Protein AF-A0A928L0E9-F1 (afdb_monomer_lite)

Foldseek 3Di:
DDPDPVCVPPVVVVVVVVVVVVVVVVVVVVVVVVVVVVVVVVVVVVVVVVVVVVVVVCCVVPDPVDDDPVNVVQFWPDKDKDDWDCPVVWTKIKIWTQTPPRPDIDIDIDTPVVVVVVVVVVVVVVVVVVVVD

Structure (mmCIF, N/CA/C/O backbone):
data_AF-A0A928L0E9-F1
#
_entry.id   AF-A0A928L0E9-F1
#
loop_
_atom_site.group_PDB
_atom_site.id
_atom_site.type_symbol
_atom_site.label_atom_id
_atom_site.label_alt_id
_atom_site.label_comp_id
_atom_site.label_asym_id
_atom_site.label_entity_id
_atom_site.label_seq_id
_atom_site.pdbx_PDB_ins_code
_atom_site.Cartn_x
_atom_site.Cartn_y
_atom_site.Cartn_z
_atom_site.occupancy
_atom_site.B_iso_or_equiv
_atom_site.auth_seq_id
_atom_site.auth_comp_id
_atom_site.auth_asym_id
_atom_site.auth_atom_id
_atom_site.pdbx_PDB_model_num
ATOM 1 N N . MET A 1 1 ? -69.795 32.267 48.585 1.00 45.81 1 MET A N 1
ATOM 2 C CA . MET A 1 1 ? -68.353 32.182 48.289 1.00 45.81 1 MET A CA 1
ATOM 3 C C . MET A 1 1 ? -68.000 30.714 48.300 1.00 45.81 1 MET A C 1
ATOM 5 O O . MET A 1 1 ? -67.835 30.118 49.352 1.00 45.81 1 MET A O 1
ATOM 9 N N . LEU A 1 2 ? -68.120 30.114 47.124 1.00 53.31 2 LEU A N 1
ATOM 10 C CA . LEU A 1 2 ? -67.993 28.690 46.862 1.00 53.31 2 LEU A CA 1
ATOM 11 C C . LEU A 1 2 ? -66.869 28.592 45.824 1.00 53.31 2 LEU A C 1
ATOM 13 O O . LEU A 1 2 ? -66.947 29.298 44.819 1.00 53.31 2 LEU A O 1
ATOM 17 N N . SER A 1 3 ? -65.899 27.702 46.048 1.00 48.59 3 SER A N 1
ATOM 18 C CA . SER A 1 3 ? -64.920 27.217 45.050 1.00 48.59 3 SER A CA 1
ATOM 19 C C . SER A 1 3 ? -63.557 27.923 44.899 1.00 48.59 3 SER A C 1
ATOM 21 O O . SER A 1 3 ? -63.018 27.894 43.800 1.00 48.59 3 SER A O 1
ATOM 23 N N . GLU A 1 4 ? -62.938 28.462 45.957 1.00 45.09 4 GLU A N 1
ATOM 24 C CA . GLU A 1 4 ? -61.504 28.852 45.889 1.00 45.09 4 GLU A CA 1
ATOM 25 C C . GLU A 1 4 ? -60.598 28.077 46.867 1.00 45.09 4 GLU A C 1
ATOM 27 O O . GLU A 1 4 ? -59.514 27.643 46.480 1.00 45.09 4 GLU A O 1
ATOM 32 N N . ASP A 1 5 ? -61.068 27.739 48.072 1.00 51.41 5 ASP A N 1
ATOM 33 C CA . ASP A 1 5 ? -60.160 27.196 49.102 1.00 51.41 5 ASP A CA 1
ATOM 34 C C . ASP A 1 5 ? -59.948 25.671 49.088 1.00 51.41 5 ASP A C 1
ATOM 36 O O . ASP A 1 5 ? -58.966 25.182 49.639 1.00 51.41 5 ASP A O 1
ATOM 40 N N . ASN A 1 6 ? -60.801 24.884 48.420 1.00 48.34 6 ASN A N 1
ATOM 41 C CA . ASN A 1 6 ? -60.626 23.418 48.344 1.00 48.34 6 ASN A CA 1
ATOM 42 C C . ASN A 1 6 ? -59.872 22.955 47.080 1.00 48.34 6 ASN A C 1
ATOM 44 O O . ASN A 1 6 ? -59.666 21.761 46.876 1.00 48.34 6 ASN A O 1
ATOM 48 N N . VAL A 1 7 ? -59.488 23.903 46.219 1.00 50.72 7 VAL A N 1
ATOM 49 C CA . VAL A 1 7 ? -58.819 23.654 44.932 1.00 50.72 7 VAL A CA 1
ATOM 50 C C . VAL A 1 7 ? -57.301 23.791 45.076 1.00 50.72 7 VAL A C 1
ATOM 52 O O . VAL A 1 7 ? -56.568 23.035 44.454 1.00 50.72 7 VAL A O 1
ATOM 55 N N . SER A 1 8 ? -56.818 24.691 45.940 1.00 54.62 8 SER A N 1
ATOM 56 C CA . SER A 1 8 ? -55.383 24.988 46.073 1.00 54.62 8 SER A CA 1
ATOM 57 C C . SER A 1 8 ? -54.578 23.849 46.726 1.00 54.62 8 SER A C 1
ATOM 59 O O . SER A 1 8 ? -53.540 23.451 46.205 1.00 54.62 8 SER A O 1
ATOM 61 N N . GLY A 1 9 ? -55.082 23.257 47.817 1.00 55.44 9 GLY A N 1
ATOM 62 C CA . GLY A 1 9 ? -54.362 22.210 48.564 1.00 55.44 9 GLY A CA 1
ATOM 63 C C . GLY A 1 9 ? -54.460 20.807 47.953 1.00 55.44 9 GLY A C 1
ATOM 64 O O . GLY A 1 9 ? -53.451 20.140 47.768 1.00 55.44 9 GLY A O 1
ATOM 65 N N . LYS A 1 10 ? -55.662 20.362 47.563 1.00 58.50 10 LYS A N 1
ATOM 66 C CA . LYS A 1 10 ? -55.868 18.993 47.046 1.00 58.50 10 LYS A CA 1
ATOM 67 C C . LYS A 1 10 ? -55.290 18.768 45.651 1.00 58.50 10 LYS A C 1
ATOM 69 O O . LYS A 1 10 ? -54.728 17.710 45.398 1.00 58.50 10 LYS A O 1
ATOM 74 N N . ILE A 1 11 ? -55.373 19.768 44.766 1.00 53.25 11 ILE A N 1
ATOM 75 C CA . ILE A 1 11 ? -54.711 19.698 43.454 1.00 53.25 11 ILE A CA 1
ATOM 76 C C . ILE A 1 11 ? -53.191 19.751 43.622 1.00 53.25 11 ILE A C 1
ATOM 78 O O . ILE A 1 11 ? -52.485 19.158 42.813 1.00 53.25 11 ILE A O 1
ATOM 82 N N . SER A 1 12 ? -52.675 20.446 44.641 1.00 66.56 12 SER A N 1
ATOM 83 C CA . SER A 1 12 ? -51.241 20.450 44.945 1.00 66.56 12 SER A CA 1
ATOM 84 C C . SER A 1 12 ? -50.764 19.062 45.368 1.00 66.56 12 SER A C 1
ATOM 86 O O . SER A 1 12 ? -49.774 18.587 44.822 1.00 66.56 12 SER A O 1
ATOM 88 N N . ASP A 1 13 ? -51.488 18.385 46.260 1.00 66.81 13 ASP A N 1
ATOM 89 C CA . ASP A 1 13 ? -51.113 17.049 46.738 1.00 66.81 13 ASP A CA 1
ATOM 90 C C . ASP A 1 13 ? -51.250 15.979 45.644 1.00 66.81 13 ASP A C 1
ATOM 92 O O . ASP A 1 13 ? -50.312 15.215 45.421 1.00 66.81 13 ASP A O 1
ATOM 96 N N . GLU A 1 14 ? -52.351 15.969 44.880 1.00 69.88 14 GLU A N 1
ATOM 97 C CA . GLU A 1 14 ? -52.500 15.062 43.729 1.00 69.88 14 GLU A CA 1
ATOM 98 C C . GLU A 1 14 ? -51.433 15.323 42.658 1.00 69.88 14 GLU A C 1
ATOM 100 O O . GLU A 1 14 ? -50.873 14.380 42.093 1.00 69.88 14 GLU A O 1
ATOM 105 N N . ARG A 1 15 ? -51.100 16.594 42.381 1.00 65.56 15 ARG A N 1
ATOM 106 C CA . ARG A 1 15 ? -50.021 16.921 41.438 1.00 65.56 15 ARG A CA 1
ATOM 107 C C . ARG A 1 15 ? -48.651 16.541 41.978 1.00 65.56 15 ARG A C 1
ATOM 109 O O . ARG A 1 15 ? -47.830 16.083 41.191 1.00 65.56 15 ARG A O 1
ATOM 116 N N . PHE A 1 16 ? -48.401 16.689 43.274 1.00 72.12 16 PHE A N 1
ATOM 117 C CA . PHE A 1 16 ? -47.146 16.287 43.904 1.00 72.12 16 PHE A CA 1
ATOM 118 C C . PHE A 1 16 ? -46.970 14.766 43.890 1.00 72.12 16 PHE A C 1
ATOM 120 O O . PHE A 1 16 ? -45.882 14.272 43.592 1.00 72.12 16 PHE A O 1
ATOM 127 N N . GLU A 1 17 ? -48.042 14.015 44.140 1.00 74.81 17 GLU A N 1
ATOM 128 C CA . GLU A 1 17 ? -48.030 12.555 44.095 1.00 74.81 17 GLU A CA 1
ATOM 129 C C . GLU A 1 17 ? -47.877 12.039 42.657 1.00 74.81 17 GLU A C 1
ATOM 131 O O . GLU A 1 17 ? -47.085 11.131 42.403 1.00 74.81 17 GLU A O 1
ATOM 136 N N . MET A 1 18 ? -48.572 12.652 41.692 1.00 75.62 18 MET A N 1
ATOM 137 C CA . MET A 1 18 ? -48.424 12.321 40.273 1.00 75.62 18 MET A CA 1
ATOM 138 C C . MET A 1 18 ? -47.018 12.652 39.761 1.00 75.62 18 MET A C 1
ATOM 140 O O . MET A 1 18 ? -46.403 11.830 39.086 1.00 75.62 18 MET A O 1
ATOM 144 N N . MET A 1 19 ? -46.481 13.826 40.108 1.00 71.19 19 MET A N 1
ATOM 145 C CA . MET A 1 19 ? -45.109 14.197 39.760 1.00 71.19 19 MET A CA 1
ATOM 146 C C . MET A 1 19 ? -44.102 13.255 40.418 1.00 71.19 19 MET A C 1
ATOM 148 O O . MET A 1 19 ? -43.211 12.784 39.725 1.00 71.19 19 MET A O 1
ATOM 152 N N . SER A 1 20 ? -44.261 12.910 41.699 1.00 74.81 20 SER A N 1
ATOM 153 C CA . SER A 1 20 ? -43.365 11.965 42.383 1.00 74.81 20 SER A CA 1
ATOM 154 C C . SER A 1 20 ? -43.385 10.583 41.736 1.00 74.81 20 SER A C 1
ATOM 156 O O . SER A 1 20 ? -42.324 10.025 41.483 1.00 74.81 20 SER A O 1
ATOM 158 N N . LYS A 1 21 ? -44.564 10.057 41.381 1.00 79.06 21 LYS A N 1
ATOM 159 C CA . LYS A 1 21 ? -44.678 8.773 40.669 1.00 79.06 21 LYS A CA 1
ATOM 160 C C . LYS A 1 21 ? -44.012 8.816 39.295 1.00 79.06 21 LYS A C 1
ATOM 162 O O . LYS A 1 21 ? -43.319 7.871 38.930 1.00 79.06 21 LYS A O 1
ATOM 167 N N . ASN A 1 22 ? -44.187 9.910 38.556 1.00 72.38 22 ASN A N 1
ATOM 168 C CA . ASN A 1 22 ? -43.542 10.090 37.257 1.00 72.38 22 ASN A CA 1
ATOM 169 C C . ASN A 1 22 ? -42.017 10.203 37.399 1.00 72.38 22 ASN A C 1
ATOM 171 O O . ASN A 1 22 ? -41.295 9.560 36.646 1.00 72.38 22 ASN A O 1
ATOM 175 N N . TYR A 1 23 ? -41.526 10.939 38.400 1.00 69.25 23 TYR A N 1
ATOM 176 C CA . TYR A 1 23 ? -40.096 11.053 38.695 1.00 69.25 23 TYR A CA 1
ATOM 177 C C . TYR A 1 23 ? -39.48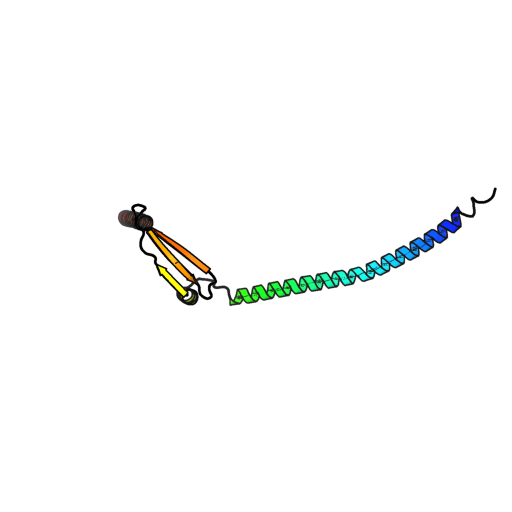0 9.727 39.153 1.00 69.25 23 TYR A C 1
ATOM 179 O O .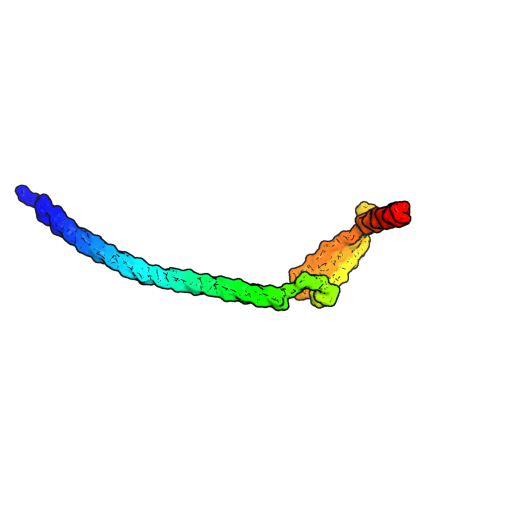 TYR A 1 23 ? -38.362 9.405 38.757 1.00 69.25 23 TYR A O 1
ATOM 187 N N . GLU A 1 24 ? -40.182 8.940 39.969 1.00 76.69 24 GLU A N 1
ATOM 188 C CA . GLU A 1 24 ? -39.726 7.607 40.376 1.00 76.69 24 GLU A CA 1
ATOM 189 C C . GLU A 1 24 ? -39.690 6.633 39.194 1.00 76.69 24 GLU A C 1
ATOM 191 O O . GLU A 1 24 ? -38.740 5.856 39.070 1.00 76.69 24 GLU A O 1
ATOM 196 N N . ALA A 1 25 ? -40.688 6.690 38.307 1.00 81.12 25 ALA A N 1
ATOM 197 C CA . ALA A 1 25 ? -40.710 5.898 37.081 1.00 81.12 25 ALA A CA 1
ATOM 198 C C . ALA A 1 25 ? -39.548 6.278 36.152 1.00 81.12 25 ALA A C 1
ATOM 200 O O . ALA A 1 25 ? -38.791 5.402 35.737 1.00 81.12 25 ALA A O 1
ATOM 201 N N . GLU A 1 26 ? -39.341 7.573 35.918 1.00 67.62 26 GLU A N 1
ATOM 202 C CA . GLU A 1 26 ? -38.251 8.090 35.089 1.00 67.62 26 GLU A CA 1
ATOM 203 C C . GLU A 1 26 ? -36.878 7.744 35.690 1.00 67.62 26 GLU A C 1
ATOM 205 O O . GLU A 1 26 ? -35.992 7.260 34.991 1.00 67.62 26 GLU A O 1
ATOM 210 N N . GLN A 1 27 ? -36.694 7.868 37.011 1.00 68.56 27 GLN A N 1
ATOM 211 C CA . GLN A 1 27 ? -35.462 7.421 37.673 1.00 68.56 27 GLN A CA 1
ATOM 212 C C . GLN A 1 27 ? -35.229 5.917 37.533 1.00 68.56 27 GLN A C 1
ATOM 214 O O . GLN A 1 27 ? -34.079 5.483 37.422 1.00 68.56 27 GLN A O 1
ATOM 219 N N . LYS A 1 28 ? -36.288 5.109 37.581 1.00 79.44 28 LYS A N 1
ATOM 220 C CA . LYS A 1 28 ? -36.185 3.658 37.436 1.00 79.44 28 LYS A CA 1
ATOM 221 C C . LYS A 1 28 ? -35.798 3.272 36.010 1.00 79.44 28 LYS A C 1
ATOM 223 O O . LYS A 1 28 ? -34.901 2.447 35.853 1.00 79.44 28 LYS A O 1
ATOM 228 N N . GLU A 1 29 ? -36.403 3.897 35.006 1.00 74.56 29 GLU A N 1
ATOM 229 C CA . GLU A 1 29 ? -36.045 3.712 33.595 1.00 74.56 29 GLU A CA 1
ATOM 230 C C . GLU A 1 29 ? -34.603 4.155 33.327 1.00 74.56 29 GLU A C 1
ATOM 232 O O . GLU A 1 29 ? -33.809 3.393 32.779 1.00 74.56 29 GLU A O 1
ATOM 237 N N . LEU A 1 30 ? -34.205 5.333 33.815 1.00 67.62 30 LEU A N 1
ATOM 238 C CA . LEU A 1 30 ? -32.834 5.831 33.671 1.00 67.62 30 LEU A CA 1
ATOM 239 C C . LEU A 1 30 ? -31.806 4.890 34.316 1.00 67.62 30 LEU A C 1
ATOM 241 O O . LEU A 1 30 ? -30.756 4.624 33.731 1.00 67.62 30 LEU A O 1
ATOM 245 N N . ARG A 1 31 ? -32.108 4.328 35.493 1.00 73.94 31 ARG A N 1
ATOM 246 C CA . ARG A 1 31 ? -31.238 3.342 36.161 1.00 73.94 31 ARG A CA 1
ATOM 247 C C . ARG A 1 31 ? -31.120 2.021 35.400 1.00 73.94 31 ARG A C 1
ATOM 249 O O . ARG A 1 31 ? -30.140 1.315 35.617 1.00 73.94 31 ARG A O 1
ATOM 256 N N . GLN A 1 32 ? -32.085 1.682 34.546 1.00 77.00 32 GLN A N 1
ATOM 257 C CA . GLN A 1 32 ? -32.036 0.493 33.688 1.00 77.00 32 GLN A CA 1
ATOM 258 C C . GLN A 1 32 ? -31.289 0.760 32.376 1.00 77.00 32 GLN A C 1
ATOM 260 O O . GLN A 1 32 ? -30.516 -0.083 31.937 1.00 77.00 32 GLN A O 1
ATOM 265 N N . ILE A 1 33 ? -31.433 1.955 31.804 1.00 67.88 33 ILE A N 1
ATOM 266 C CA . ILE A 1 33 ? -30.803 2.327 30.529 1.00 67.88 33 ILE A CA 1
ATOM 267 C C . ILE A 1 33 ? -29.285 2.539 30.675 1.00 67.88 33 ILE A C 1
ATOM 269 O O . ILE A 1 33 ? -28.521 2.199 29.774 1.00 67.88 33 ILE A O 1
ATOM 273 N N . ILE A 1 34 ? -28.820 3.070 31.813 1.00 68.44 34 ILE A N 1
ATOM 274 C CA . ILE A 1 34 ? -27.385 3.292 32.075 1.00 68.44 34 ILE A CA 1
ATOM 275 C C . ILE A 1 34 ? -26.545 2.007 31.931 1.00 68.44 34 ILE A C 1
ATOM 277 O O . ILE A 1 34 ? -25.593 2.030 31.151 1.00 68.44 34 ILE A O 1
ATOM 281 N N . PRO A 1 35 ? -26.849 0.888 32.620 1.00 74.56 35 PRO A N 1
ATOM 282 C CA . PRO A 1 35 ? -26.053 -0.330 32.489 1.00 74.56 35 PRO A CA 1
ATOM 283 C C . PRO A 1 35 ? -26.144 -0.950 31.090 1.00 74.56 35 PRO A C 1
ATOM 285 O O . PRO A 1 35 ? -25.146 -1.487 30.618 1.00 74.56 35 PRO A O 1
ATOM 288 N N . GLU A 1 36 ? -27.284 -0.842 30.402 1.00 73.38 36 GLU A N 1
ATOM 289 C CA . GLU A 1 36 ? -27.435 -1.324 29.022 1.00 73.38 36 GLU A CA 1
ATOM 290 C C . GLU A 1 36 ? -26.534 -0.552 28.046 1.00 73.38 36 GLU A C 1
ATOM 292 O O . GLU A 1 36 ? -25.828 -1.154 27.234 1.00 73.38 36 GLU A O 1
ATOM 297 N N . LEU A 1 37 ? -26.496 0.780 28.156 1.00 63.03 37 LEU A N 1
ATOM 298 C CA . LEU A 1 37 ? -25.617 1.623 27.344 1.00 63.03 37 LEU A CA 1
ATOM 299 C C . LEU A 1 37 ? -24.139 1.407 27.685 1.00 63.03 37 LEU A C 1
ATOM 301 O O . LEU A 1 37 ? -23.314 1.348 26.774 1.00 63.03 37 LEU A O 1
ATOM 305 N N . SER A 1 38 ? -23.795 1.245 28.967 1.00 66.75 38 SER A N 1
ATOM 306 C CA . SER A 1 38 ? -22.429 0.909 29.384 1.00 66.75 38 SER A CA 1
ATOM 307 C C . SER A 1 38 ? -21.979 -0.435 28.813 1.00 66.75 38 SER A C 1
ATOM 309 O O . SER A 1 38 ? -20.901 -0.507 28.234 1.00 66.75 38 SER A O 1
ATOM 311 N N . GLN A 1 39 ? -22.822 -1.469 28.876 1.00 79.44 39 GLN A N 1
ATOM 312 C CA . GLN A 1 39 ? -22.525 -2.776 28.278 1.00 79.44 39 GLN A CA 1
ATOM 313 C C . GLN A 1 39 ? -22.375 -2.697 26.757 1.00 79.44 39 GLN A C 1
ATOM 315 O O . GLN A 1 39 ? -21.506 -3.353 26.186 1.00 79.44 39 GLN A O 1
ATOM 320 N N . PHE A 1 40 ? -23.196 -1.885 26.088 1.00 67.00 40 PHE A N 1
ATOM 321 C CA . PHE A 1 40 ? -23.079 -1.663 24.650 1.00 67.00 40 PHE A CA 1
ATOM 322 C C . PHE A 1 40 ? -21.761 -0.966 24.276 1.00 67.00 40 PHE A C 1
ATOM 324 O O . PHE A 1 40 ? -21.104 -1.376 23.316 1.00 67.00 40 PHE A O 1
ATOM 331 N N . ILE A 1 41 ? -21.353 0.054 25.041 1.00 67.38 41 ILE A N 1
ATOM 332 C CA . ILE A 1 41 ? -20.075 0.756 24.854 1.00 67.38 41 ILE A CA 1
ATOM 333 C C . ILE A 1 41 ? -18.909 -0.202 25.101 1.00 67.38 41 ILE A C 1
ATOM 335 O O . ILE A 1 41 ? -18.065 -0.341 24.221 1.00 67.38 41 ILE A O 1
ATOM 339 N N . GLU A 1 42 ? -18.899 -0.921 26.224 1.00 76.50 42 GLU A N 1
ATOM 340 C CA . GLU A 1 42 ? -17.847 -1.889 26.560 1.00 76.50 42 GLU A CA 1
ATOM 341 C C . GLU A 1 42 ? -17.725 -2.985 25.494 1.00 76.50 42 GLU A C 1
ATOM 343 O O . GLU A 1 42 ? -16.628 -3.278 25.024 1.00 76.50 42 GLU A O 1
ATOM 348 N N . ALA A 1 43 ? -18.845 -3.552 25.035 1.00 70.31 43 ALA A N 1
ATOM 349 C CA . ALA A 1 43 ? -18.839 -4.554 23.972 1.00 70.31 43 ALA A CA 1
ATOM 350 C C . ALA A 1 43 ? -18.324 -3.988 22.635 1.00 70.31 43 ALA A C 1
ATOM 352 O O . ALA A 1 43 ? -17.611 -4.673 21.896 1.00 70.31 43 ALA A O 1
ATOM 353 N N . SER A 1 44 ? -18.666 -2.737 22.316 1.00 57.16 44 SER A N 1
ATOM 354 C CA . SER A 1 44 ? -18.188 -2.041 21.118 1.00 57.16 44 SER A CA 1
ATOM 355 C C . SER A 1 44 ? -16.689 -1.718 21.196 1.00 57.16 44 SER A C 1
ATOM 357 O O . SER A 1 44 ? -15.960 -1.910 20.219 1.00 57.16 44 SER A O 1
ATOM 359 N N . GLU A 1 45 ? -16.200 -1.271 22.352 1.00 71.75 45 GLU A N 1
ATOM 360 C CA . GLU A 1 45 ? -14.782 -1.002 22.607 1.00 71.75 45 GLU A CA 1
ATOM 361 C C . GLU A 1 45 ? -13.950 -2.284 22.578 1.00 71.75 45 GLU A C 1
ATOM 363 O O . GLU A 1 45 ? -12.914 -2.321 21.911 1.00 71.75 45 GLU A O 1
ATOM 368 N N . GLN A 1 46 ? -14.441 -3.360 23.197 1.00 70.31 46 GLN A N 1
ATOM 369 C CA . GLN A 1 46 ? -13.805 -4.675 23.171 1.00 70.31 46 GLN A CA 1
ATOM 370 C C . GLN A 1 46 ? -13.685 -5.200 21.733 1.00 70.31 46 GLN A C 1
ATOM 372 O O . GLN A 1 46 ? -12.605 -5.597 21.301 1.00 70.31 46 GLN A 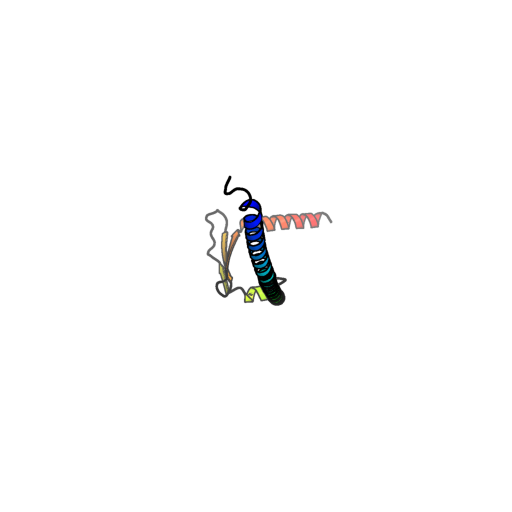O 1
ATOM 377 N N . LYS A 1 47 ? -14.756 -5.102 20.935 1.00 57.91 47 LYS A N 1
ATOM 378 C CA . LYS A 1 47 ? -14.745 -5.502 19.519 1.00 57.91 47 LYS A CA 1
ATOM 379 C C . LYS A 1 47 ? -13.757 -4.683 18.678 1.00 57.91 47 LYS A C 1
ATOM 381 O O . LYS A 1 47 ? -13.105 -5.227 17.781 1.00 57.91 47 LYS A O 1
ATOM 386 N N . ASN A 1 48 ? -13.626 -3.385 18.955 1.00 61.78 48 ASN A N 1
ATOM 387 C CA . ASN A 1 48 ? -12.629 -2.531 18.305 1.00 61.78 48 ASN A CA 1
ATOM 388 C C . ASN A 1 48 ? -11.198 -2.902 18.721 1.00 61.78 48 ASN A C 1
ATOM 390 O O . ASN A 1 48 ? -10.316 -2.961 17.862 1.00 61.78 48 ASN A O 1
ATOM 394 N N . ALA A 1 49 ? -10.968 -3.196 20.003 1.00 62.56 49 ALA A N 1
ATOM 395 C CA . ALA A 1 49 ? -9.676 -3.645 20.512 1.00 62.56 49 ALA A CA 1
ATOM 396 C C . ALA A 1 49 ? -9.259 -4.989 19.891 1.00 62.56 49 ALA A C 1
ATOM 398 O O . ALA A 1 49 ? -8.133 -5.113 19.406 1.00 62.56 49 ALA A O 1
ATOM 399 N N . ASP A 1 50 ? -10.179 -5.950 19.804 1.00 66.69 50 ASP A N 1
ATOM 400 C CA . ASP A 1 50 ? -9.947 -7.258 19.185 1.00 66.69 50 ASP A CA 1
ATOM 401 C C . ASP A 1 50 ? -9.631 -7.122 17.684 1.00 66.69 50 ASP A C 1
ATOM 403 O O . ASP A 1 50 ? -8.723 -7.772 17.159 1.00 66.69 50 ASP A O 1
ATOM 407 N N . THR A 1 51 ? -10.313 -6.203 16.990 1.00 46.91 51 THR A N 1
ATOM 408 C CA . THR A 1 51 ? -10.042 -5.889 15.576 1.00 46.91 51 THR A CA 1
ATOM 409 C C . THR A 1 51 ? -8.660 -5.254 15.392 1.00 46.91 51 THR A C 1
ATOM 411 O O . THR A 1 51 ? -7.913 -5.639 14.490 1.00 46.91 51 THR A O 1
ATOM 414 N N . ALA A 1 52 ? -8.278 -4.307 16.252 1.00 62.25 52 ALA A N 1
ATOM 415 C CA . ALA A 1 52 ? -6.960 -3.676 16.209 1.00 62.25 52 ALA A CA 1
ATOM 416 C C . ALA A 1 52 ? -5.832 -4.675 16.520 1.00 62.25 52 ALA A C 1
ATOM 418 O O . ALA A 1 52 ? -4.793 -4.655 15.855 1.00 62.25 52 ALA A O 1
ATOM 419 N N . GLN A 1 53 ? -6.045 -5.589 17.473 1.00 64.25 5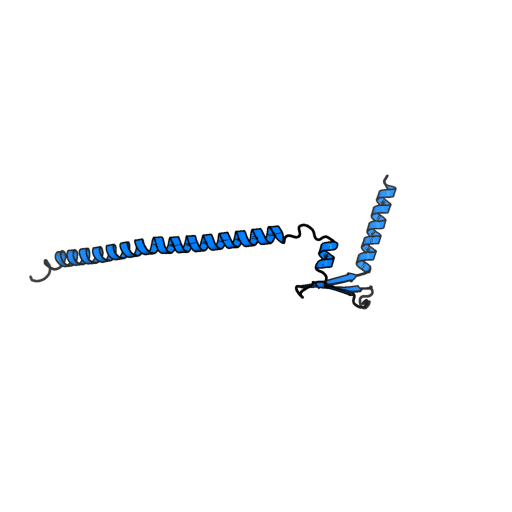3 GLN A N 1
ATOM 420 C CA . GLN A 1 53 ? -5.114 -6.679 17.767 1.00 64.25 53 GLN A CA 1
ATOM 421 C C . GLN A 1 53 ? -4.983 -7.645 16.588 1.00 64.25 53 GLN A C 1
ATOM 423 O O . GLN A 1 53 ? -3.863 -7.992 16.217 1.00 64.25 53 GLN A O 1
ATOM 428 N N . PHE A 1 54 ? -6.090 -8.021 15.943 1.00 51.00 54 PHE A N 1
ATOM 429 C CA . PHE A 1 54 ? -6.068 -8.851 14.738 1.00 51.00 54 PHE A CA 1
ATOM 430 C C . PHE A 1 54 ? -5.291 -8.180 13.597 1.00 51.00 54 PHE A C 1
ATOM 432 O O . PHE A 1 54 ? -4.408 -8.800 13.009 1.00 51.00 54 PHE A O 1
ATOM 439 N N . ILE A 1 55 ? -5.532 -6.890 13.335 1.00 59.91 55 ILE A N 1
ATOM 440 C CA . ILE A 1 55 ? -4.762 -6.114 12.349 1.00 59.91 55 ILE A CA 1
ATOM 441 C C . ILE A 1 55 ? -3.277 -6.057 12.735 1.00 59.91 55 ILE A C 1
ATOM 443 O O . ILE A 1 55 ? -2.418 -6.199 11.868 1.00 59.91 55 ILE A O 1
ATOM 447 N N . GLY A 1 56 ? -2.956 -5.884 14.019 1.00 59.53 56 GLY A N 1
ATOM 448 C CA . GLY A 1 56 ? -1.581 -5.896 14.522 1.00 59.53 56 GLY A CA 1
ATOM 449 C C . GLY A 1 56 ? -0.880 -7.242 14.321 1.00 59.53 56 GLY A C 1
ATOM 450 O O . GLY A 1 56 ? 0.273 -7.277 13.896 1.00 59.53 56 GLY A O 1
ATOM 451 N N . ILE A 1 57 ? -1.583 -8.353 14.554 1.00 57.31 57 ILE A N 1
ATOM 452 C CA . ILE A 1 57 ? -1.090 -9.713 14.300 1.00 57.31 57 ILE A CA 1
ATOM 453 C C . ILE A 1 57 ? -0.864 -9.915 12.802 1.00 57.31 57 ILE A C 1
ATOM 455 O O . ILE A 1 57 ? 0.218 -10.341 12.405 1.00 57.31 57 ILE A O 1
ATOM 459 N N . VAL A 1 58 ? -1.834 -9.551 11.960 1.00 53.88 58 VAL A N 1
ATOM 460 C CA . VAL A 1 58 ? -1.694 -9.633 10.500 1.00 53.88 58 VAL A CA 1
ATOM 461 C C . VAL A 1 58 ? -0.489 -8.809 10.041 1.00 53.88 58 VAL A C 1
ATOM 463 O O . VAL A 1 58 ? 0.369 -9.334 9.344 1.00 53.88 58 VAL A O 1
ATOM 466 N N . ARG A 1 59 ? -0.326 -7.566 10.503 1.00 53.06 59 ARG A N 1
ATOM 467 C CA . ARG A 1 59 ? 0.847 -6.739 10.165 1.00 53.06 59 ARG A CA 1
ATOM 468 C C . ARG A 1 59 ? 2.164 -7.357 10.631 1.00 53.06 59 ARG A C 1
ATOM 470 O O . ARG A 1 59 ? 3.106 -7.399 9.855 1.00 53.06 59 ARG A O 1
ATOM 477 N N . LYS A 1 60 ? 2.221 -7.926 11.836 1.00 57.44 60 LYS A N 1
ATOM 478 C CA . LYS A 1 60 ? 3.426 -8.586 12.368 1.00 57.44 60 LYS A CA 1
ATOM 479 C C . LYS A 1 60 ? 3.919 -9.750 11.497 1.00 57.44 60 LYS A C 1
ATOM 481 O O . LYS A 1 60 ? 5.120 -10.004 11.466 1.00 57.44 60 LYS A O 1
ATOM 486 N N . TYR A 1 61 ? 3.013 -10.458 10.821 1.00 51.12 61 TYR A N 1
ATOM 487 C CA . TYR A 1 61 ? 3.350 -11.604 9.967 1.00 51.12 61 TYR A CA 1
ATOM 488 C C . TYR A 1 61 ? 3.348 -11.289 8.460 1.00 51.12 61 TYR A C 1
ATOM 490 O O . TYR A 1 61 ? 3.892 -12.078 7.692 1.00 51.12 61 TYR A O 1
ATOM 498 N N . PHE A 1 62 ? 2.776 -10.155 8.035 1.00 54.38 62 PHE A N 1
ATOM 499 C CA . PHE A 1 62 ? 2.681 -9.742 6.626 1.00 54.38 62 PHE A CA 1
ATOM 500 C C . 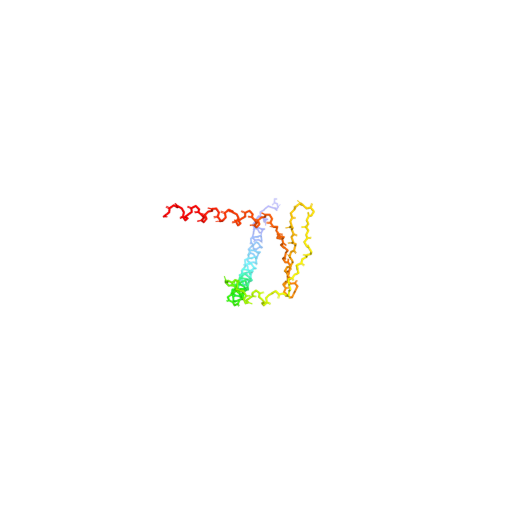PHE A 1 62 ? 3.465 -8.465 6.279 1.00 54.38 62 PHE A C 1
ATOM 502 O O . PHE A 1 62 ? 3.516 -8.088 5.108 1.00 54.38 62 PHE A O 1
ATOM 509 N N . GLU A 1 63 ? 4.093 -7.786 7.242 1.00 60.34 63 GLU A N 1
ATOM 510 C CA . GLU A 1 63 ? 5.010 -6.689 6.936 1.00 60.34 63 GLU A CA 1
ATOM 511 C C . GLU A 1 63 ? 6.262 -7.229 6.251 1.00 60.34 63 GLU A C 1
ATOM 513 O O . GLU A 1 63 ? 6.996 -8.058 6.785 1.00 60.34 63 GLU A O 1
ATOM 518 N N . ILE A 1 64 ? 6.516 -6.715 5.052 1.00 59.47 64 ILE A N 1
ATOM 519 C CA . ILE A 1 64 ? 7.763 -6.906 4.324 1.00 59.47 64 ILE A CA 1
ATOM 520 C C . ILE A 1 64 ? 8.632 -5.698 4.677 1.00 59.47 64 ILE A C 1
ATOM 522 O O . ILE A 1 64 ? 8.487 -4.646 4.052 1.00 59.47 64 ILE A O 1
ATOM 526 N N . PRO A 1 65 ? 9.510 -5.789 5.697 1.00 61.91 65 PRO A N 1
ATOM 527 C CA . PRO A 1 65 ? 10.253 -4.631 6.201 1.00 61.91 65 PRO A CA 1
ATOM 528 C C . PRO A 1 65 ? 11.217 -4.069 5.153 1.00 61.91 65 PRO A C 1
ATOM 530 O O . PRO A 1 65 ? 11.570 -2.891 5.184 1.00 61.91 65 PRO A O 1
ATOM 533 N N . LYS A 1 66 ? 11.654 -4.920 4.219 1.00 60.09 66 LYS A N 1
ATOM 534 C CA . LYS A 1 66 ? 12.426 -4.548 3.040 1.00 60.09 66 LYS A CA 1
ATOM 535 C C . LYS A 1 66 ? 11.978 -5.386 1.861 1.00 60.09 66 LYS A C 1
ATOM 537 O O . LYS A 1 66 ? 11.926 -6.609 1.941 1.00 60.09 66 LYS A O 1
ATOM 542 N N . LEU A 1 67 ? 11.720 -4.704 0.758 1.00 63.34 67 LEU A N 1
ATOM 543 C CA . LEU A 1 67 ? 11.480 -5.327 -0.527 1.00 63.34 67 LEU A CA 1
ATOM 544 C C . LEU A 1 67 ? 12.808 -5.920 -1.029 1.00 63.34 67 LEU A C 1
ATOM 546 O O . LEU A 1 67 ? 13.697 -5.174 -1.443 1.00 63.34 67 LEU A O 1
ATOM 550 N N . THR A 1 68 ? 12.983 -7.238 -0.917 1.00 75.38 68 THR A N 1
ATOM 551 C CA . THR A 1 68 ? 14.175 -7.931 -1.437 1.00 75.38 68 THR A CA 1
ATOM 552 C C . THR A 1 68 ? 13.943 -8.412 -2.875 1.00 75.38 68 THR A C 1
ATOM 554 O O . THR A 1 68 ? 12.788 -8.548 -3.292 1.00 75.38 68 THR A O 1
ATOM 557 N N . PRO A 1 69 ? 15.003 -8.671 -3.665 1.00 75.56 69 PRO A N 1
ATOM 558 C CA . PRO A 1 69 ? 14.865 -9.206 -5.021 1.00 75.56 69 PRO A CA 1
ATOM 559 C C . PRO A 1 69 ? 14.083 -10.523 -5.090 1.00 75.56 69 PRO A C 1
ATOM 561 O O . PRO A 1 69 ? 13.325 -10.730 -6.036 1.00 75.56 69 PRO A O 1
ATOM 564 N N . GLU A 1 70 ? 14.237 -11.391 -4.090 1.00 75.12 70 GLU A N 1
ATOM 565 C CA . GLU A 1 70 ? 13.535 -12.674 -3.980 1.00 75.12 70 GLU A CA 1
ATOM 566 C C . GLU A 1 70 ? 12.037 -12.440 -3.777 1.00 75.12 70 GLU A C 1
ATOM 568 O O . GLU A 1 70 ? 11.211 -12.967 -4.516 1.00 75.12 70 GLU A O 1
ATOM 573 N N . ILE A 1 71 ? 11.692 -11.557 -2.838 1.00 71.88 71 ILE A N 1
ATOM 574 C CA . ILE A 1 71 ? 10.309 -11.173 -2.560 1.00 71.88 71 ILE A CA 1
ATOM 575 C C . ILE A 1 71 ? 9.671 -10.494 -3.786 1.00 71.88 71 ILE A C 1
ATOM 577 O O . ILE A 1 71 ? 8.514 -10.744 -4.111 1.00 71.88 71 ILE A O 1
ATOM 581 N N . MET A 1 72 ? 10.426 -9.673 -4.518 1.00 75.31 72 MET A N 1
ATOM 582 C CA . MET A 1 72 ? 9.961 -9.065 -5.770 1.00 75.31 72 MET A CA 1
ATOM 583 C C . MET A 1 72 ? 9.626 -10.097 -6.846 1.00 75.31 72 MET A C 1
ATOM 585 O O . MET A 1 72 ? 8.619 -9.942 -7.533 1.00 75.31 72 MET A O 1
ATOM 589 N N . HIS A 1 73 ? 10.431 -11.153 -6.987 1.00 78.31 73 HIS A N 1
ATOM 590 C CA . HIS A 1 73 ? 10.150 -12.228 -7.945 1.00 78.31 73 HIS A CA 1
ATOM 591 C C . HIS A 1 73 ? 8.882 -13.014 -7.591 1.00 78.31 73 HIS A C 1
ATOM 593 O O . HIS A 1 73 ? 8.165 -13.458 -8.490 1.00 78.31 73 HIS A O 1
ATOM 599 N N . GLU A 1 74 ? 8.574 -13.151 -6.301 1.00 77.44 74 GLU A N 1
ATOM 600 C CA . GLU A 1 74 ? 7.326 -13.773 -5.853 1.00 77.44 74 GLU A CA 1
ATOM 601 C C . GLU A 1 74 ? 6.099 -12.914 -6.191 1.00 77.44 74 GLU A C 1
ATOM 603 O O . GLU A 1 74 ? 5.057 -13.454 -6.551 1.00 77.44 74 GLU A O 1
ATOM 608 N N . PHE A 1 75 ? 6.199 -11.582 -6.151 1.00 76.81 75 PHE A N 1
ATOM 609 C CA . PHE A 1 75 ? 5.053 -10.709 -6.439 1.00 76.81 75 PHE A CA 1
ATOM 610 C C . PHE A 1 75 ? 4.872 -10.333 -7.902 1.00 76.81 75 PHE A C 1
ATOM 612 O O . PHE A 1 75 ? 3.754 -10.002 -8.299 1.00 76.81 75 PHE A O 1
ATOM 619 N N . ILE A 1 76 ? 5.931 -10.354 -8.706 1.00 83.44 76 ILE A N 1
ATOM 620 C CA . ILE A 1 76 ? 5.846 -10.001 -10.123 1.00 83.44 76 ILE A CA 1
ATOM 621 C C . ILE A 1 76 ? 5.344 -11.211 -10.911 1.00 83.44 76 ILE A C 1
ATOM 623 O O . ILE A 1 76 ? 5.889 -12.310 -10.831 1.00 83.44 76 ILE A O 1
ATOM 627 N N . GLU A 1 77 ? 4.288 -11.000 -11.689 1.00 82.62 77 GLU A N 1
ATOM 628 C CA . GLU A 1 77 ? 3.778 -11.979 -12.646 1.00 82.62 77 GLU A CA 1
ATOM 629 C C . GLU A 1 77 ? 4.531 -11.879 -13.973 1.00 82.62 77 GLU A C 1
ATOM 631 O O . GLU A 1 77 ? 5.006 -12.879 -14.508 1.00 82.62 77 GLU A O 1
ATOM 636 N N . LYS A 1 78 ? 4.661 -10.659 -14.506 1.00 91.12 78 LYS A N 1
ATOM 637 C CA . LYS A 1 78 ? 5.407 -10.386 -15.737 1.00 91.12 78 LYS A CA 1
ATOM 638 C C . LYS A 1 78 ? 5.844 -8.930 -15.820 1.00 91.12 78 LYS A C 1
ATOM 640 O O . LYS A 1 78 ? 5.218 -8.041 -15.242 1.00 91.12 78 LYS A O 1
ATOM 645 N N . ILE A 1 79 ? 6.879 -8.696 -16.620 1.00 93.44 79 ILE A N 1
ATOM 646 C CA . ILE A 1 79 ? 7.332 -7.363 -17.015 1.00 93.44 79 ILE A CA 1
ATOM 647 C C . ILE A 1 79 ? 7.156 -7.249 -18.527 1.00 93.44 79 ILE A C 1
ATOM 649 O O . ILE A 1 79 ? 7.715 -8.045 -19.282 1.00 93.44 79 ILE A O 1
ATOM 653 N N . VAL A 1 80 ? 6.368 -6.273 -18.966 1.00 96.12 80 VAL A N 1
ATOM 654 C CA . V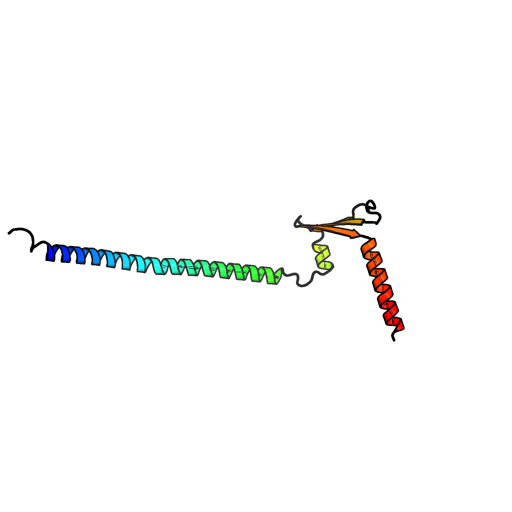AL A 1 80 ? 6.127 -5.981 -20.378 1.00 96.12 80 VAL A CA 1
ATOM 655 C C . VAL A 1 80 ? 6.930 -4.750 -20.751 1.00 96.12 80 VAL A C 1
ATOM 657 O O . VAL A 1 80 ? 6.735 -3.669 -20.202 1.00 96.12 80 VAL A O 1
ATOM 660 N N . VAL A 1 81 ? 7.845 -4.921 -21.696 1.00 95.38 81 VAL A N 1
ATOM 661 C CA . VAL A 1 81 ? 8.636 -3.825 -22.245 1.00 95.38 81 VAL A CA 1
ATOM 662 C C . VAL A 1 81 ? 8.072 -3.488 -23.614 1.00 95.38 81 VAL A C 1
ATOM 664 O O . VAL A 1 81 ? 8.102 -4.312 -24.528 1.00 95.38 81 VAL A O 1
ATOM 667 N N . HIS A 1 82 ? 7.554 -2.275 -23.752 1.00 94.38 82 HIS A N 1
ATOM 668 C CA . HIS A 1 82 ? 6.959 -1.818 -24.999 1.00 94.38 82 HIS A CA 1
ATOM 669 C C . HIS A 1 82 ? 8.026 -1.440 -26.026 1.00 94.38 82 HIS A C 1
ATOM 671 O O . HIS A 1 82 ? 9.214 -1.265 -25.714 1.00 94.38 82 HIS A O 1
ATOM 677 N N . ALA A 1 83 ? 7.588 -1.313 -27.279 1.00 93.38 83 ALA A N 1
ATOM 678 C CA . ALA A 1 83 ? 8.438 -0.815 -28.347 1.00 93.38 83 ALA A CA 1
ATOM 679 C C . ALA A 1 83 ? 8.982 0.584 -27.987 1.00 93.38 83 ALA A C 1
ATOM 681 O O . ALA A 1 83 ? 8.275 1.381 -27.367 1.00 93.38 83 ALA A O 1
ATOM 682 N N . PRO A 1 84 ? 10.240 0.888 -28.341 1.00 90.81 84 PRO A N 1
ATOM 683 C CA . PRO A 1 84 ? 10.809 2.199 -28.080 1.00 90.81 84 PRO A CA 1
ATOM 684 C C . PRO A 1 84 ? 10.107 3.269 -28.921 1.00 90.81 84 PRO A C 1
ATOM 686 O O . PRO A 1 84 ? 9.974 3.114 -30.136 1.00 90.81 84 PRO A O 1
ATOM 689 N N . ASP A 1 85 ? 9.742 4.375 -28.283 1.00 92.06 85 ASP A N 1
ATOM 690 C CA . ASP A 1 85 ? 9.238 5.577 -28.938 1.00 92.06 85 ASP A CA 1
ATOM 691 C C . ASP A 1 85 ? 10.372 6.607 -29.080 1.00 92.06 85 ASP A C 1
ATOM 693 O O . ASP A 1 85 ? 11.264 6.718 -28.239 1.00 92.06 85 ASP A O 1
ATOM 697 N N . LYS A 1 86 ? 10.390 7.309 -30.212 1.00 89.62 86 LYS A N 1
ATOM 698 C CA . LYS A 1 86 ? 11.371 8.352 -30.554 1.00 89.62 86 LYS A CA 1
ATOM 699 C C . LYS A 1 86 ? 10.718 9.633 -31.072 1.00 89.62 86 LYS A C 1
ATOM 701 O O . LYS A 1 86 ? 11.425 10.533 -31.523 1.00 89.62 86 LYS A O 1
ATOM 706 N N . SER A 1 87 ? 9.392 9.725 -31.027 1.00 87.00 87 SER A N 1
ATOM 707 C CA . SER A 1 87 ? 8.627 10.875 -31.515 1.00 87.00 87 SER A CA 1
ATOM 708 C C . SER A 1 87 ? 9.027 12.197 -30.840 1.00 87.00 87 SER A C 1
ATOM 710 O O . SER A 1 87 ? 8.989 13.247 -31.475 1.00 87.00 87 SER A O 1
ATOM 712 N N . SER A 1 88 ? 9.502 12.147 -29.592 1.00 77.12 88 SER A N 1
ATOM 713 C CA . SER A 1 88 ? 9.972 13.300 -28.809 1.00 77.12 88 SER A CA 1
ATOM 714 C C . SER A 1 88 ? 11.404 13.760 -29.135 1.00 77.12 88 SER A C 1
ATOM 716 O O . SER A 1 88 ? 11.901 14.702 -28.519 1.00 77.12 88 SER A O 1
ATOM 718 N N . GLY A 1 89 ? 12.091 13.102 -30.077 1.00 82.38 89 GLY A N 1
ATOM 719 C CA . GLY A 1 89 ? 13.489 13.373 -30.439 1.00 82.38 89 GLY A CA 1
ATOM 720 C C . GLY A 1 89 ? 14.521 12.571 -29.636 1.00 82.38 89 GLY A C 1
ATOM 721 O O . GLY A 1 89 ? 15.694 12.532 -30.014 1.00 82.38 89 GLY A O 1
ATOM 722 N N . HIS A 1 90 ? 14.103 11.867 -28.580 1.00 83.69 90 HIS A N 1
ATOM 723 C CA . HIS A 1 90 ? 14.940 10.961 -27.786 1.00 83.69 90 HIS A CA 1
ATOM 724 C C . HIS A 1 90 ? 14.212 9.638 -27.522 1.00 83.69 90 HIS A C 1
ATOM 726 O O . HIS A 1 90 ? 12.996 9.556 -27.666 1.00 83.69 90 HIS A O 1
ATOM 732 N N . ARG A 1 91 ? 14.959 8.575 -27.193 1.00 86.88 91 ARG A N 1
ATOM 733 C CA . ARG A 1 91 ? 14.389 7.234 -27.010 1.00 86.88 91 ARG A CA 1
ATOM 734 C C . ARG A 1 91 ? 13.702 7.139 -25.649 1.00 86.88 91 ARG A C 1
ATOM 736 O O . ARG A 1 91 ? 14.378 7.084 -24.623 1.00 86.88 91 ARG A O 1
ATOM 743 N N . THR A 1 92 ? 12.383 7.021 -25.663 1.00 91.94 92 THR A N 1
ATOM 744 C CA . THR A 1 92 ? 11.571 6.642 -24.509 1.00 91.94 92 THR A CA 1
ATOM 745 C C . THR A 1 92 ? 11.128 5.190 -24.640 1.00 91.94 92 THR A C 1
ATOM 747 O O . THR A 1 92 ? 11.000 4.639 -25.735 1.00 91.94 92 THR A O 1
ATOM 750 N N . GLN A 1 93 ? 10.947 4.518 -23.511 1.00 93.12 93 GLN A N 1
ATOM 751 C CA . GLN A 1 93 ? 10.455 3.150 -23.492 1.00 93.12 93 GLN A CA 1
ATOM 752 C C . GLN A 1 93 ? 9.542 2.949 -22.293 1.00 93.12 93 GLN A C 1
ATOM 754 O O . GLN A 1 93 ? 9.966 3.117 -21.150 1.00 93.12 93 GLN A O 1
ATOM 759 N N . GLN A 1 94 ? 8.289 2.593 -22.563 1.00 94.88 94 GLN A N 1
ATOM 760 C CA . GLN A 1 94 ? 7.340 2.239 -21.518 1.00 94.88 94 GLN A CA 1
ATOM 761 C C . GLN A 1 94 ? 7.605 0.813 -21.028 1.00 94.88 94 GLN A C 1
ATOM 763 O O . GLN A 1 94 ? 7.880 -0.099 -21.813 1.00 94.88 94 GLN A O 1
ATOM 768 N N . ILE A 1 95 ? 7.510 0.638 -19.718 1.00 94.81 95 ILE A N 1
ATOM 769 C CA . ILE A 1 95 ? 7.657 -0.626 -19.012 1.00 94.81 95 ILE A CA 1
ATOM 770 C C . ILE A 1 95 ? 6.447 -0.767 -18.095 1.00 94.81 95 ILE A C 1
ATOM 772 O O . ILE A 1 95 ? 6.221 0.096 -17.247 1.00 94.81 95 ILE A O 1
ATOM 776 N N . ASP A 1 96 ? 5.714 -1.866 -18.241 1.00 93.50 96 ASP A N 1
ATOM 777 C CA . ASP A 1 96 ? 4.625 -2.231 -17.341 1.00 93.50 96 ASP A CA 1
ATOM 778 C C . ASP A 1 96 ? 5.031 -3.444 -16.502 1.00 93.50 96 ASP A C 1
ATOM 780 O O . ASP A 1 96 ? 5.460 -4.475 -17.023 1.00 93.50 96 ASP A O 1
ATOM 784 N N . ILE A 1 97 ? 4.891 -3.328 -15.186 1.00 91.12 97 ILE A N 1
ATOM 785 C CA . ILE A 1 97 ? 5.131 -4.403 -14.225 1.00 91.12 97 ILE A CA 1
ATOM 786 C C . ILE A 1 97 ? 3.772 -4.872 -13.719 1.00 91.12 97 ILE A C 1
ATOM 788 O O . ILE A 1 97 ? 3.046 -4.116 -13.072 1.00 91.12 97 ILE A O 1
ATOM 792 N N . HIS A 1 98 ? 3.436 -6.123 -14.015 1.00 86.44 98 HIS A N 1
ATOM 793 C CA . HIS A 1 98 ? 2.209 -6.758 -13.554 1.00 86.44 98 HIS A CA 1
ATOM 794 C C . HIS A 1 98 ? 2.487 -7.538 -12.276 1.00 86.44 98 HIS A C 1
ATOM 796 O O . HIS A 1 98 ? 3.376 -8.394 -12.250 1.00 86.44 98 HIS A O 1
ATOM 802 N N . PHE A 1 99 ? 1.707 -7.264 -11.235 1.00 82.06 99 PHE A N 1
ATOM 803 C CA . PHE A 1 99 ? 1.758 -8.015 -9.989 1.00 82.06 99 PHE A CA 1
ATOM 804 C C . PHE A 1 99 ? 0.780 -9.191 -10.029 1.00 82.06 99 PHE A C 1
ATOM 806 O O . PHE A 1 99 ? -0.299 -9.089 -10.619 1.00 82.06 99 PHE A O 1
ATOM 813 N N . ARG A 1 100 ? 1.149 -10.298 -9.378 1.00 78.94 100 ARG A N 1
ATOM 814 C CA . ARG A 1 100 ? 0.315 -11.502 -9.285 1.00 78.94 100 ARG A CA 1
ATOM 815 C C . ARG A 1 100 ? -1.047 -11.196 -8.668 1.00 78.94 100 ARG A C 1
ATOM 817 O O . ARG A 1 100 ? -1.219 -10.236 -7.917 1.00 78.94 100 ARG A O 1
ATOM 824 N N . PHE A 1 101 ? -2.014 -12.057 -8.979 1.00 77.12 101 PHE A N 1
ATOM 825 C CA . PHE A 1 101 ? -3.407 -11.959 -8.527 1.00 77.12 101 PHE A CA 1
ATOM 826 C C . PHE A 1 101 ? -4.135 -10.692 -9.003 1.00 77.12 101 PHE A C 1
ATOM 828 O O . PHE A 1 101 ? -5.149 -10.317 -8.420 1.00 77.12 101 PHE A O 1
ATOM 835 N N . ASN A 1 102 ? -3.642 -10.043 -10.067 1.00 74.38 102 ASN A N 1
ATOM 836 C CA . ASN A 1 102 ? -4.222 -8.822 -10.637 1.00 74.38 102 ASN A CA 1
ATOM 837 C C . ASN A 1 102 ? -4.383 -7.677 -9.621 1.00 74.38 102 ASN A C 1
ATOM 839 O O . ASN A 1 102 ? -5.283 -6.850 -9.750 1.00 74.38 102 ASN A O 1
ATOM 843 N N . VAL A 1 103 ? -3.522 -7.626 -8.601 1.00 70.44 103 VAL A N 1
ATOM 844 C CA . VAL A 1 103 ? -3.644 -6.646 -7.509 1.00 70.44 103 VAL A CA 1
ATOM 845 C C . VAL A 1 103 ? -3.252 -5.243 -7.970 1.00 70.44 103 VAL A C 1
ATOM 847 O O . VAL A 1 103 ? -3.832 -4.261 -7.513 1.00 70.44 103 VAL A O 1
ATOM 850 N N . ALA A 1 104 ? -2.276 -5.132 -8.875 1.00 77.44 104 ALA A N 1
ATOM 851 C CA . ALA A 1 104 ? -1.808 -3.854 -9.397 1.00 77.44 104 ALA A CA 1
ATOM 852 C C . ALA A 1 104 ? -1.046 -4.005 -10.723 1.00 77.44 104 ALA A C 1
ATOM 854 O O . ALA A 1 104 ? -0.513 -5.071 -11.046 1.00 77.44 104 ALA A O 1
ATOM 855 N N . VAL A 1 105 ? -0.932 -2.888 -11.447 1.00 87.00 105 VAL A N 1
ATOM 856 C CA . VAL A 1 105 ? 0.015 -2.696 -12.552 1.00 87.00 105 VAL A CA 1
ATOM 857 C C . VAL A 1 105 ? 0.763 -1.390 -12.305 1.00 87.00 105 VAL A C 1
ATOM 859 O O . VAL A 1 105 ? 0.139 -0.356 -12.072 1.00 87.00 105 VAL A O 1
ATOM 862 N N . ALA A 1 106 ? 2.094 -1.439 -12.335 1.00 85.75 106 ALA A N 1
ATOM 863 C CA . ALA A 1 106 ? 2.935 -0.250 -12.263 1.00 85.75 106 ALA A CA 1
ATOM 864 C C . ALA A 1 106 ? 3.498 0.076 -13.647 1.00 85.75 106 ALA A C 1
ATOM 866 O O . ALA A 1 106 ? 4.123 -0.778 -14.271 1.00 85.75 106 ALA A O 1
ATOM 867 N N . THR A 1 107 ? 3.319 1.317 -14.093 1.00 91.12 107 THR A N 1
ATOM 868 C CA . THR A 1 107 ? 3.839 1.804 -15.376 1.00 91.12 107 THR A CA 1
ATOM 869 C C . THR A 1 107 ? 4.968 2.795 -15.138 1.00 91.12 107 THR A C 1
ATOM 871 O O . THR A 1 107 ? 4.832 3.749 -14.371 1.00 91.12 107 THR A O 1
ATOM 874 N N . ALA A 1 108 ? 6.086 2.575 -15.819 1.00 88.94 108 ALA A N 1
ATOM 875 C CA . ALA A 1 108 ? 7.242 3.454 -15.807 1.00 88.94 108 ALA A CA 1
ATOM 876 C C . ALA A 1 108 ? 7.682 3.770 -17.238 1.00 88.94 108 ALA A C 1
ATOM 878 O O . ALA A 1 108 ? 7.576 2.935 -18.134 1.00 88.94 108 ALA A O 1
ATOM 879 N N . VAL A 1 109 ? 8.219 4.971 -17.451 1.00 89.94 109 VAL A N 1
ATOM 880 C CA . VAL A 1 109 ? 8.809 5.373 -18.732 1.00 89.94 109 VAL A CA 1
ATOM 881 C C . VAL A 1 109 ? 10.297 5.611 -18.525 1.00 89.94 109 VAL A C 1
ATOM 883 O O . VAL A 1 109 ? 10.701 6.508 -17.786 1.00 89.94 109 VAL A O 1
ATOM 886 N N . ALA A 1 110 ? 11.118 4.794 -19.177 1.00 86.56 110 ALA A N 1
ATOM 887 C CA . ALA A 1 110 ? 12.556 4.987 -19.233 1.00 86.56 110 ALA A CA 1
ATOM 888 C C . ALA A 1 110 ? 12.894 5.948 -20.380 1.00 86.56 110 ALA A C 1
ATOM 890 O O . ALA A 1 110 ? 12.618 5.646 -21.539 1.00 86.56 110 ALA A O 1
ATOM 891 N N . ASP A 1 111 ? 13.507 7.087 -20.063 1.00 86.94 111 ASP A N 1
ATOM 892 C CA . ASP A 1 111 ? 13.980 8.075 -21.039 1.00 86.94 111 ASP A CA 1
ATOM 893 C C . ASP A 1 111 ? 15.515 8.060 -21.100 1.00 86.94 111 ASP A C 1
ATOM 895 O O . ASP A 1 111 ? 16.200 8.294 -20.095 1.00 86.94 111 ASP A O 1
ATOM 899 N N . SER A 1 112 ? 16.066 7.789 -22.288 1.00 77.94 112 SER A N 1
ATOM 900 C CA . SER A 1 112 ? 17.513 7.745 -22.500 1.00 77.94 112 SER A CA 1
ATOM 901 C C . SER A 1 112 ? 18.198 9.081 -22.204 1.00 77.94 112 SER A C 1
ATOM 903 O O . SER A 1 112 ? 19.319 9.083 -21.702 1.00 77.94 112 SER A O 1
ATOM 905 N N . MET A 1 113 ? 17.540 10.222 -22.453 1.00 77.56 113 MET A N 1
ATOM 906 C CA . MET A 1 113 ? 18.139 11.538 -22.201 1.00 77.56 113 MET A CA 1
ATOM 907 C C . MET A 1 113 ? 18.383 11.768 -20.704 1.00 77.56 113 MET A C 1
ATOM 909 O O . MET A 1 113 ? 19.390 12.370 -20.317 1.00 77.56 113 MET A O 1
ATOM 913 N N . VAL A 1 114 ? 17.469 11.295 -19.854 1.00 75.38 114 VAL A N 1
ATOM 914 C CA . VAL A 1 114 ? 17.586 11.415 -18.394 1.00 75.38 114 VAL A CA 1
ATOM 915 C C . VAL A 1 114 ? 18.753 10.570 -17.881 1.00 75.38 114 VAL A C 1
ATOM 917 O O . VAL A 1 114 ? 19.551 11.050 -17.071 1.00 75.38 114 VAL A O 1
ATOM 920 N N . TYR A 1 115 ? 18.888 9.340 -18.384 1.00 70.25 115 TYR A N 1
ATOM 921 C CA . TYR A 1 115 ? 19.981 8.439 -18.017 1.00 70.25 115 TYR A CA 1
ATOM 922 C C . TYR A 1 115 ? 21.348 8.986 -18.454 1.00 70.25 115 TYR A C 1
ATOM 924 O O . TYR A 1 115 ? 22.258 9.102 -17.629 1.00 70.25 115 TYR A O 1
ATOM 932 N N . ASP A 1 116 ? 21.468 9.422 -19.711 1.00 77.69 116 ASP A N 1
ATOM 933 C CA . ASP A 1 116 ? 22.724 9.934 -20.267 1.00 77.69 116 ASP A CA 1
ATOM 934 C C . ASP A 1 116 ? 23.201 11.207 -19.558 1.00 77.69 116 ASP A C 1
ATOM 936 O O . ASP A 1 116 ? 24.389 11.345 -19.250 1.00 77.69 116 ASP A O 1
ATOM 940 N N . LYS A 1 117 ? 22.290 12.136 -19.226 1.00 75.81 117 LYS A N 1
ATOM 941 C CA . LYS A 1 117 ? 22.636 13.331 -18.435 1.00 75.81 117 LYS A CA 1
ATOM 942 C C . LYS A 1 117 ? 23.155 12.955 -17.045 1.00 75.81 117 LYS A C 1
ATOM 944 O O . LYS A 1 117 ? 24.142 13.536 -16.591 1.00 75.81 117 LYS A O 1
ATOM 949 N N . LYS A 1 118 ? 22.524 11.981 -16.380 1.00 76.75 118 LYS A N 1
ATOM 950 C CA . LYS A 1 118 ? 22.903 11.538 -15.030 1.00 76.75 118 LYS A CA 1
ATOM 951 C C . LYS A 1 118 ? 24.278 10.867 -15.012 1.00 76.75 118 LYS A C 1
ATOM 953 O O . LYS A 1 118 ? 25.105 11.219 -14.173 1.00 76.75 118 LYS A O 1
ATOM 958 N N . GLU A 1 119 ? 24.552 9.960 -15.948 1.00 78.62 119 GLU A N 1
ATOM 959 C CA . GLU A 1 119 ? 25.864 9.304 -16.060 1.00 78.62 119 GLU A CA 1
ATOM 960 C C . GLU A 1 119 ? 26.971 10.286 -16.465 1.00 78.62 119 GLU A C 1
ATOM 962 O O . GLU A 1 119 ? 28.083 10.231 -15.932 1.00 78.62 119 GLU A O 1
ATOM 967 N N . ARG A 1 120 ? 26.669 11.261 -17.331 1.00 82.31 120 ARG A N 1
ATOM 968 C CA . ARG A 1 120 ? 27.625 12.319 -17.684 1.00 82.31 120 ARG A CA 1
ATOM 969 C C . ARG A 1 120 ? 28.004 13.172 -16.471 1.00 82.31 120 ARG A C 1
ATOM 971 O O . ARG A 1 120 ? 29.189 13.408 -16.250 1.00 82.31 120 ARG A O 1
ATOM 978 N N . LEU A 1 121 ? 27.028 13.590 -15.664 1.00 82.12 121 LEU A N 1
ATOM 979 C CA . LEU A 1 121 ? 27.276 14.347 -14.431 1.00 82.12 121 LEU A CA 1
ATOM 980 C C . LEU A 1 121 ? 28.042 13.521 -13.392 1.00 82.12 121 LEU A C 1
ATOM 982 O O . LEU A 1 121 ? 28.993 14.022 -12.795 1.00 82.12 121 LEU A O 1
ATOM 986 N N . ARG A 1 122 ? 27.684 12.244 -13.218 1.00 84.88 122 ARG A N 1
ATOM 987 C CA . ARG A 1 122 ? 28.390 11.322 -12.321 1.00 84.88 122 ARG A CA 1
ATOM 988 C C . ARG A 1 122 ? 29.858 11.169 -12.718 1.00 84.88 122 ARG A C 1
ATOM 990 O O . ARG A 1 122 ? 30.729 11.221 -11.856 1.00 84.88 122 ARG A O 1
ATOM 997 N N . ARG A 1 123 ? 30.144 11.033 -14.015 1.00 84.06 123 ARG A N 1
ATOM 998 C CA . ARG A 1 123 ? 31.514 10.928 -14.533 1.00 84.06 123 ARG A CA 1
ATOM 999 C C . ARG A 1 123 ? 32.330 12.194 -14.270 1.00 84.06 123 ARG A C 1
ATOM 1001 O O . ARG A 1 123 ? 33.475 12.082 -13.851 1.00 84.06 123 ARG A O 1
ATOM 1008 N N . ILE A 1 124 ? 31.742 13.377 -14.470 1.00 85.88 124 ILE A N 1
ATOM 1009 C CA . ILE A 1 124 ? 32.396 14.664 -14.171 1.00 85.88 124 ILE A CA 1
ATOM 1010 C C . ILE A 1 124 ? 32.692 14.779 -12.674 1.00 85.88 124 ILE A C 1
ATOM 1012 O O . ILE A 1 124 ? 33.798 15.138 -12.289 1.00 85.88 124 ILE A O 1
ATOM 1016 N N . PHE A 1 125 ? 31.725 14.426 -11.827 1.00 82.75 125 PHE A N 1
ATOM 1017 C CA . PHE A 1 125 ? 31.887 14.468 -10.378 1.00 82.75 125 PHE A CA 1
ATOM 1018 C C . PHE A 1 125 ? 33.008 13.537 -9.890 1.00 82.75 125 PHE A C 1
ATOM 1020 O O . PHE A 1 125 ? 33.875 13.963 -9.131 1.00 82.75 125 PHE A O 1
ATOM 1027 N N . LEU A 1 126 ? 33.033 12.290 -10.374 1.00 82.56 126 LEU A N 1
ATOM 1028 C CA . LEU A 1 126 ? 34.079 11.318 -10.038 1.00 82.56 126 LEU A CA 1
ATOM 1029 C C . LEU A 1 126 ? 35.457 11.743 -10.560 1.00 82.56 126 LEU A C 1
ATOM 1031 O O . LEU A 1 126 ? 36.448 11.588 -9.853 1.00 82.56 126 LEU A O 1
ATOM 1035 N N . HIS A 1 127 ? 35.520 12.315 -11.765 1.00 82.69 127 HIS A N 1
ATOM 1036 C CA . HIS A 1 127 ? 36.764 12.843 -12.318 1.00 82.69 127 HIS A CA 1
ATOM 1037 C C . HIS A 1 127 ? 37.301 14.008 -11.476 1.00 82.69 127 HIS A C 1
ATOM 1039 O O . HIS A 1 127 ? 38.472 14.008 -11.109 1.00 82.69 127 HIS A O 1
ATOM 1045 N N . ASN A 1 128 ? 36.443 14.950 -11.078 1.00 74.75 128 ASN A N 1
ATOM 1046 C CA . ASN A 1 128 ? 36.850 16.090 -10.257 1.00 74.75 128 ASN A CA 1
ATOM 1047 C C . ASN A 1 128 ? 37.359 15.663 -8.872 1.00 74.75 128 ASN A C 1
ATOM 1049 O O . ASN A 1 128 ? 38.362 16.205 -8.418 1.00 74.75 128 ASN A O 1
ATOM 1053 N N . LEU A 1 129 ? 36.730 14.662 -8.242 1.00 71.69 129 LEU A N 1
ATOM 1054 C CA . LEU A 1 129 ? 37.203 14.058 -6.987 1.00 71.69 129 LEU A CA 1
ATOM 1055 C C . LEU A 1 129 ? 38.573 13.383 -7.133 1.00 71.69 129 LEU A C 1
ATOM 1057 O O . LEU A 1 129 ? 39.396 13.494 -6.235 1.00 71.69 129 LEU A O 1
ATOM 1061 N N . SER A 1 130 ? 38.845 12.717 -8.260 1.00 67.56 130 SER A N 1
ATOM 1062 C CA . SER A 1 130 ? 40.153 12.085 -8.507 1.00 67.56 130 SER A CA 1
ATOM 1063 C C . SER A 1 130 ? 41.290 13.071 -8.794 1.00 67.56 130 SER A C 1
ATOM 1065 O O . SER A 1 130 ? 42.448 12.685 -8.735 1.00 67.56 130 SER A O 1
ATOM 1067 N N . VAL A 1 131 ? 40.966 14.326 -9.123 1.00 63.88 131 VAL A N 1
ATOM 1068 C CA . VAL A 1 131 ? 41.941 15.385 -9.443 1.00 63.88 131 VAL A CA 1
ATOM 1069 C C . VAL A 1 131 ? 42.219 16.288 -8.230 1.00 63.88 131 VAL A C 1
ATOM 1071 O O . VAL A 1 131 ? 43.174 17.058 -8.244 1.00 63.88 131 VAL A O 1
ATOM 1074 N N . THR A 1 132 ? 41.406 16.204 -7.170 1.00 55.16 132 THR A N 1
ATOM 1075 C CA . THR A 1 132 ? 41.554 17.020 -5.947 1.00 55.16 132 THR A CA 1
ATOM 1076 C C . THR A 1 132 ? 42.309 16.335 -4.800 1.00 55.16 132 THR A C 1
ATOM 1078 O O . THR A 1 132 ? 42.475 16.965 -3.756 1.00 55.16 132 THR A O 1
ATOM 1081 N N . TYR A 1 133 ? 42.796 15.103 -4.985 1.00 46.50 133 TYR A N 1
ATOM 1082 C CA . TYR A 1 133 ? 43.591 14.345 -4.008 1.00 46.50 133 TYR A CA 1
ATOM 1083 C C . TYR A 1 133 ? 44.907 13.850 -4.605 1.00 46.50 133 TYR A C 1
ATOM 1085 O O . TYR A 1 133 ? 44.911 13.515 -5.811 1.00 46.50 133 TYR A O 1
#

Secondary structure (DSSP, 8-state):
--SSHHHHHHHHHHHHHHHHHHHHHHHHHHHHHHHHHHHHHHHHHHHHHHHHHHHHHHHHHH--SS--HHHHHHHEEEEEEPPPB-TTSS-EEEEEEEEGGG--EEEEEEEHHHHHHHHHHHHHHHHHHHH--

Radius of gyration: 39.29 Å; chains: 1; bounding box: 112×46×81 Å

pLDDT: mean 72.88, std 12.98, range [45.09, 96.12]

Sequence (133 aa):
MLSEDNVSGKISDERFEMMSKNYEAEQKELRQIIPELSQFIEASEQKNADTAQFIGIVRKYFEIPKLTPEIMHEFIEKIVVHAPDKSSGHRTQQIDIHFRFNVAVATAVADSMVYDKKERLRRIFLHNLSVTY